Protein AF-A0A949ZQY5-F1 (afdb_monomer_lite)

Foldseek 3Di:
DQEDAAAPPRDQDPFDKEKEFEAQDPVLVVPACLVVDPLVVVVSQLRYRHYYYDCRHPLVVVDDPPDDPRKMFMAGSVSDTPDIFAADPVRHGDNVSSSVSNVVVLVVVVVVLVVLLVVLVVCVVVPVNVSSLVSLLVSLRSCSNCVPSNVVSCVVCVVSVHDRPDDD

Sequence (168 aa):
MPWRVIGPKTPAPSTGLLLYWFPSSLQDLKTSSLLRSRELKLYASQCVTMGIGDSDTPFALKLPADAKAPMAFLTDPDGAILGRADADAGGHLDVGKVEDLVGREFRKREETVKSQLKEALELAGSGDKDRAVSLLQSVEQQKCMFPGPAKRAARELKKLGTKTAQGL

Radius of gyration: 18.56 Å; chains: 1; bounding box: 48×30×50 Å

pLDDT: mean 90.23, std 10.63, range [32.41, 98.25]

Secondary structure (DSSP, 8-state):
---EE--TTSPPPSSSEEEEEE-SSHHHHHH-GGGT-HHHHHHHHTTEEEEE--TTSGGGGGS-TT--SSEEEEE-TT--EEEEEE--TTS---HHHHHHHHHHHHHHHHHHHHHHHHHHHHHHHHT-HHHHHHHHHHHHHTTTT-HHHHHHHHHHHHHTT-------

Structure (mmCIF, N/CA/C/O backbone):
data_AF-A0A949ZQY5-F1
#
_entry.id   AF-A0A949ZQY5-F1
#
loop_
_atom_site.group_PDB
_atom_site.id
_atom_site.type_symbol
_atom_site.label_atom_id
_atom_site.label_alt_id
_atom_site.label_comp_id
_atom_site.label_asym_id
_atom_site.label_entity_id
_atom_site.label_seq_id
_atom_site.pdbx_PDB_ins_code
_atom_site.Cartn_x
_atom_site.Cartn_y
_atom_site.Cartn_z
_atom_site.occupancy
_atom_site.B_iso_or_equiv
_atom_site.auth_seq_id
_atom_site.auth_comp_id
_atom_site.auth_asym_id
_atom_site.auth_atom_id
_atom_site.pdbx_PDB_model_num
ATOM 1 N N . MET A 1 1 ? 18.895 -1.047 3.231 1.00 68.56 1 MET A N 1
ATOM 2 C CA . MET A 1 1 ? 18.202 -0.946 1.928 1.00 68.56 1 MET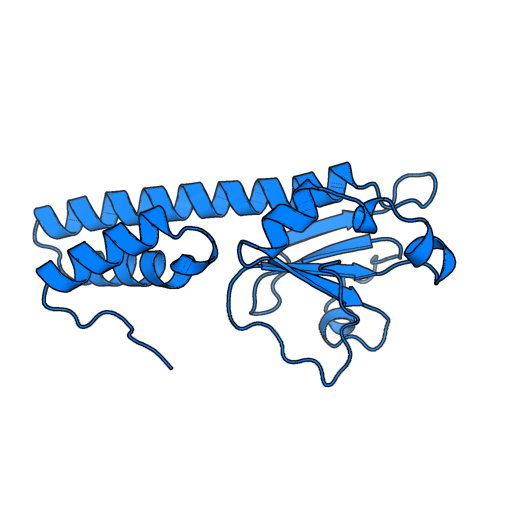 A CA 1
ATOM 3 C C . MET A 1 1 ? 16.991 -1.869 2.003 1.00 68.56 1 MET A C 1
ATOM 5 O O . MET A 1 1 ? 17.209 -3.021 2.351 1.00 68.56 1 MET A O 1
ATOM 9 N N . PRO A 1 2 ? 15.751 -1.375 1.832 1.00 89.94 2 PRO A N 1
ATOM 10 C CA . PRO A 1 2 ? 14.537 -2.141 2.158 1.00 89.94 2 PRO A CA 1
ATOM 11 C C . PRO A 1 2 ? 14.145 -3.187 1.104 1.00 89.94 2 PRO A C 1
ATOM 13 O O . PRO A 1 2 ? 13.425 -4.125 1.426 1.00 89.94 2 PRO A O 1
ATOM 16 N N . TRP A 1 3 ? 14.641 -3.035 -0.125 1.00 93.19 3 TRP A N 1
ATOM 17 C CA . TRP A 1 3 ? 14.368 -3.925 -1.250 1.00 93.19 3 TRP A CA 1
ATOM 18 C C . TRP A 1 3 ? 14.960 -5.322 -1.053 1.00 93.19 3 TRP A C 1
ATOM 20 O O . TRP A 1 3 ? 16.136 -5.458 -0.707 1.00 93.19 3 TRP A O 1
ATOM 30 N N . ARG A 1 4 ? 14.156 -6.356 -1.316 1.00 91.38 4 ARG A N 1
ATOM 31 C CA . ARG A 1 4 ? 14.563 -7.769 -1.255 1.00 91.38 4 ARG A CA 1
ATOM 32 C C . ARG A 1 4 ? 14.097 -8.509 -2.499 1.00 91.38 4 ARG A C 1
ATOM 34 O O . ARG A 1 4 ? 13.000 -8.250 -2.973 1.00 91.38 4 ARG A O 1
ATOM 41 N N . VAL A 1 5 ? 14.896 -9.448 -2.998 1.00 90.31 5 VAL A N 1
ATOM 42 C CA . VAL A 1 5 ? 14.468 -10.334 -4.092 1.00 90.31 5 VAL A CA 1
ATOM 43 C C . VAL A 1 5 ? 13.352 -11.251 -3.585 1.00 90.31 5 VAL A C 1
ATOM 45 O O . VAL A 1 5 ? 13.494 -11.872 -2.528 1.00 90.31 5 VAL A O 1
ATOM 48 N N . ILE A 1 6 ? 12.239 -11.311 -4.314 1.00 86.69 6 ILE A N 1
ATOM 49 C CA . ILE A 1 6 ? 11.090 -12.158 -3.989 1.00 86.69 6 ILE A CA 1
ATOM 50 C C . ILE A 1 6 ? 11.090 -13.345 -4.944 1.00 86.69 6 ILE A C 1
ATOM 52 O O . ILE A 1 6 ? 10.856 -13.180 -6.132 1.00 86.69 6 ILE A O 1
ATOM 56 N N . GLY A 1 7 ? 11.342 -14.541 -4.417 1.00 80.44 7 GLY A N 1
ATOM 57 C CA . GLY A 1 7 ? 11.258 -15.781 -5.184 1.00 80.44 7 GLY A CA 1
ATOM 58 C C . GLY A 1 7 ? 10.060 -16.638 -4.764 1.00 80.44 7 GLY A C 1
ATOM 59 O O . GLY A 1 7 ? 9.350 -16.289 -3.818 1.00 80.44 7 GLY A O 1
ATOM 60 N N . PRO A 1 8 ? 9.879 -17.819 -5.382 1.00 76.12 8 PRO A N 1
ATOM 61 C CA . PRO A 1 8 ? 8.786 -18.748 -5.071 1.00 76.12 8 PRO A CA 1
ATOM 62 C C . PRO A 1 8 ? 8.685 -19.172 -3.601 1.00 76.12 8 PRO A C 1
ATOM 64 O O . PRO A 1 8 ? 7.617 -19.546 -3.129 1.00 76.12 8 PRO A O 1
ATOM 67 N N . LYS A 1 9 ? 9.807 -19.140 -2.874 1.00 78.75 9 LYS A N 1
ATOM 68 C CA . LYS A 1 9 ? 9.896 -19.538 -1.461 1.00 78.75 9 LYS A CA 1
ATOM 69 C C . LYS A 1 9 ? 9.791 -18.363 -0.489 1.00 78.75 9 LYS A C 1
ATOM 71 O O . LYS A 1 9 ? 9.862 -18.577 0.718 1.00 78.75 9 LYS A O 1
ATOM 76 N N . THR A 1 10 ? 9.680 -17.132 -0.984 1.00 78.12 10 THR A N 1
ATOM 77 C CA . THR A 1 10 ? 9.571 -15.957 -0.121 1.00 78.12 10 THR A CA 1
ATOM 78 C C . THR A 1 10 ? 8.145 -15.873 0.431 1.00 78.12 10 THR A C 1
ATOM 80 O O . THR A 1 10 ? 7.208 -15.792 -0.364 1.00 78.12 10 THR A O 1
ATOM 83 N N . PRO A 1 11 ? 7.948 -15.874 1.763 1.00 74.00 11 PRO A N 1
ATOM 84 C CA . PRO A 1 11 ? 6.616 -15.744 2.342 1.00 74.00 11 PRO A CA 1
ATOM 85 C C . PRO A 1 11 ? 5.976 -14.415 1.941 1.00 74.00 11 PRO A C 1
ATOM 87 O O . PRO A 1 11 ? 6.622 -13.366 2.028 1.00 74.00 11 PRO A O 1
ATOM 90 N N . ALA A 1 12 ? 4.709 -14.453 1.533 1.00 71.81 12 ALA A N 1
ATOM 91 C CA . ALA A 1 12 ? 3.937 -13.236 1.329 1.00 71.81 12 ALA A CA 1
ATOM 92 C C . ALA A 1 12 ? 3.677 -12.567 2.693 1.00 71.81 12 ALA A C 1
ATOM 94 O O . ALA A 1 12 ? 3.253 -13.245 3.634 1.00 71.81 12 ALA A O 1
ATOM 95 N N . PRO A 1 13 ? 3.937 -11.258 2.837 1.00 77.94 13 PRO A N 1
ATOM 96 C CA . PRO A 1 13 ? 3.480 -10.492 3.988 1.00 77.94 13 PRO A CA 1
ATOM 97 C C . PRO A 1 13 ? 1.973 -10.649 4.185 1.00 77.94 13 PRO A C 1
ATOM 99 O O . PRO A 1 13 ? 1.217 -10.532 3.228 1.00 77.94 13 PRO A O 1
ATOM 102 N N . SER A 1 14 ? 1.537 -10.861 5.425 1.00 77.62 14 SER A N 1
ATOM 103 C CA . SER A 1 14 ? 0.116 -10.993 5.776 1.00 77.62 14 SER A CA 1
ATOM 104 C C . SER A 1 14 ? -0.577 -9.655 6.054 1.00 77.62 14 SER A C 1
ATOM 106 O O . SER A 1 14 ? -1.789 -9.613 6.237 1.00 77.62 14 SER A O 1
ATOM 108 N N . THR A 1 15 ? 0.171 -8.549 6.111 1.00 81.50 15 THR A N 1
ATOM 109 C CA . THR A 1 15 ? -0.349 -7.218 6.461 1.00 81.50 15 THR A CA 1
ATOM 110 C C . THR A 1 15 ? 0.364 -6.113 5.689 1.00 81.50 15 THR A C 1
ATOM 112 O O . THR A 1 15 ? 1.535 -6.261 5.338 1.00 81.50 15 THR A O 1
ATOM 115 N N . GLY A 1 16 ? -0.299 -4.964 5.534 1.00 89.19 16 GLY A N 1
ATOM 116 C CA . GLY A 1 16 ? 0.304 -3.744 4.995 1.00 89.19 16 GLY A CA 1
ATOM 117 C C . GLY A 1 16 ? 0.134 -3.589 3.484 1.00 89.19 16 GLY A C 1
ATOM 118 O O . GLY A 1 16 ? -0.943 -3.857 2.946 1.00 89.19 16 GLY A O 1
ATOM 119 N N . LEU A 1 17 ? 1.178 -3.089 2.822 1.00 94.19 17 LEU A N 1
ATOM 120 C CA . LEU A 1 17 ? 1.261 -2.924 1.368 1.00 94.19 17 LEU A CA 1
ATOM 121 C C . LEU A 1 17 ? 2.473 -3.678 0.829 1.00 94.19 17 LEU A C 1
ATOM 123 O O . LEU A 1 17 ? 3.505 -3.755 1.496 1.00 94.19 17 LEU A O 1
ATOM 127 N N . LEU A 1 18 ? 2.373 -4.191 -0.393 1.00 93.62 18 LEU A N 1
ATOM 128 C CA . LEU A 1 18 ? 3.482 -4.830 -1.091 1.00 93.62 18 LEU A CA 1
ATOM 129 C C . LEU A 1 18 ? 3.786 -4.039 -2.363 1.00 93.62 18 LEU A C 1
ATOM 131 O O . LEU A 1 18 ? 2.950 -3.949 -3.262 1.00 93.62 18 LEU A O 1
ATOM 135 N N . LEU A 1 19 ? 4.985 -3.466 -2.430 1.00 95.81 19 LEU A N 1
ATOM 136 C CA . LEU A 1 19 ? 5.520 -2.787 -3.602 1.00 95.81 19 LEU A CA 1
ATOM 137 C C . LEU A 1 19 ? 6.486 -3.724 -4.328 1.00 95.81 19 LEU A C 1
ATOM 139 O O . LEU A 1 19 ? 7.604 -3.951 -3.863 1.00 95.81 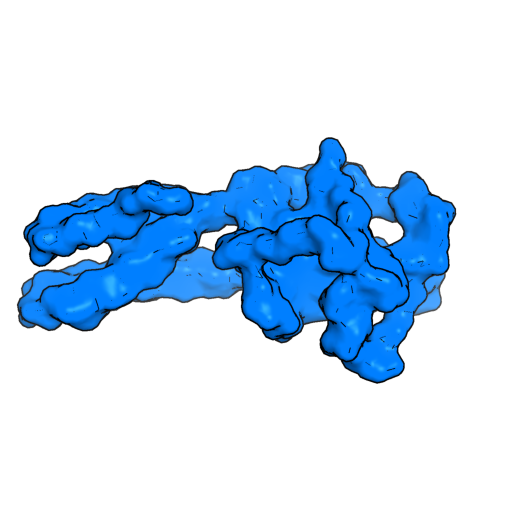19 LEU A O 1
ATOM 143 N N . TYR A 1 20 ? 6.061 -4.240 -5.474 1.00 94.81 20 TYR A N 1
ATOM 144 C CA . TYR A 1 20 ? 6.901 -5.013 -6.378 1.00 94.81 20 TYR A CA 1
ATOM 145 C C . TYR A 1 20 ? 7.538 -4.101 -7.415 1.00 94.81 20 TYR A C 1
ATOM 147 O O . TYR A 1 20 ? 6.852 -3.287 -8.020 1.00 94.81 20 TYR A O 1
ATOM 155 N N . TRP A 1 21 ? 8.830 -4.272 -7.658 1.00 96.06 21 TRP A N 1
ATOM 156 C CA . TRP A 1 21 ? 9.549 -3.662 -8.768 1.00 96.06 21 TRP A CA 1
ATOM 157 C C . TRP A 1 21 ? 10.158 -4.755 -9.637 1.00 96.06 21 TRP A C 1
ATOM 159 O O . TRP A 1 21 ? 10.890 -5.612 -9.149 1.00 96.06 21 TRP A O 1
ATOM 169 N N . PHE A 1 22 ? 9.863 -4.693 -10.928 1.00 94.94 22 PHE A N 1
ATOM 170 C CA . PHE A 1 22 ? 10.413 -5.554 -11.961 1.00 94.94 22 PHE A CA 1
ATOM 171 C C . PHE A 1 22 ? 11.406 -4.722 -12.775 1.00 94.94 22 PHE A C 1
ATOM 173 O O . PHE A 1 22 ? 10.969 -3.950 -13.632 1.00 94.94 22 PHE A O 1
ATOM 180 N N . PRO A 1 23 ? 12.717 -4.784 -12.483 1.00 94.94 23 PRO A N 1
ATOM 181 C CA . PRO A 1 23 ? 13.729 -4.092 -13.272 1.00 94.94 23 PRO A CA 1
ATOM 182 C C . PRO A 1 23 ? 13.852 -4.724 -14.660 1.00 94.94 23 PRO A C 1
ATOM 184 O O . PRO A 1 23 ? 13.618 -5.918 -14.836 1.00 94.94 23 PRO A O 1
ATOM 187 N N . SER A 1 24 ? 14.266 -3.942 -15.656 1.00 93.75 24 SER A N 1
ATOM 188 C CA . SER A 1 24 ? 14.499 -4.472 -17.012 1.00 93.75 24 SER A CA 1
ATOM 189 C C . SER A 1 24 ? 15.823 -5.224 -17.142 1.00 93.75 24 SER A C 1
ATOM 191 O O . SER A 1 24 ? 16.009 -6.010 -18.068 1.00 93.75 24 SER A O 1
ATOM 193 N N . SER A 1 25 ? 16.769 -4.975 -16.232 1.00 91.56 25 SER A N 1
ATOM 194 C CA . SER A 1 25 ? 18.085 -5.615 -16.215 1.00 91.56 25 SER A CA 1
ATOM 195 C C . SER A 1 25 ? 18.780 -5.465 -14.858 1.00 91.56 25 SER A C 1
ATOM 197 O O . SER A 1 25 ? 18.404 -4.647 -14.018 1.00 91.56 25 SER A O 1
ATOM 199 N N . LEU A 1 26 ? 19.882 -6.196 -14.662 1.00 90.19 26 LEU A N 1
ATOM 200 C CA . LEU A 1 26 ? 20.764 -5.994 -13.505 1.00 90.19 26 LEU A CA 1
ATOM 201 C C . LEU A 1 26 ? 21.416 -4.604 -13.485 1.00 90.19 26 LEU A C 1
ATOM 203 O O . LEU A 1 26 ? 21.777 -4.117 -12.413 1.00 90.19 26 LEU A O 1
ATOM 207 N N . GLN A 1 27 ? 21.613 -3.979 -14.649 1.00 91.00 27 GLN A N 1
ATOM 208 C CA . GLN A 1 27 ? 22.155 -2.626 -14.717 1.00 91.00 27 GLN A CA 1
ATOM 209 C C . GLN A 1 27 ? 21.129 -1.617 -14.205 1.00 91.00 27 GLN A C 1
ATOM 211 O O . GLN A 1 27 ? 21.470 -0.834 -13.322 1.00 91.00 27 GLN A O 1
ATOM 216 N N . ASP A 1 28 ? 19.882 -1.716 -14.676 1.00 90.31 28 ASP A N 1
ATOM 217 C CA . ASP A 1 28 ? 18.755 -0.913 -14.187 1.00 90.31 28 ASP A CA 1
ATOM 218 C C . ASP A 1 28 ? 18.617 -1.036 -12.665 1.00 90.31 28 ASP A C 1
ATOM 220 O O . ASP A 1 28 ? 18.589 -0.032 -11.950 1.00 90.31 28 ASP A O 1
ATOM 224 N N . LEU A 1 29 ? 18.698 -2.269 -12.149 1.00 91.19 29 LEU A N 1
ATOM 225 C CA . LEU A 1 29 ? 18.682 -2.520 -10.713 1.00 91.19 29 LEU A CA 1
ATOM 226 C C . LEU A 1 29 ? 19.762 -1.719 -9.967 1.00 91.19 29 LEU A C 1
ATOM 228 O O . LEU A 1 29 ? 19.471 -1.092 -8.955 1.00 91.19 29 LEU A O 1
ATOM 232 N N . LYS A 1 30 ? 21.006 -1.715 -10.460 1.00 90.81 30 LYS A N 1
ATOM 233 C CA . LYS A 1 30 ? 22.143 -1.043 -9.803 1.00 90.81 30 LYS A CA 1
ATOM 234 C C . LYS A 1 30 ? 22.074 0.481 -9.894 1.00 90.81 30 LYS A C 1
ATOM 236 O O . LYS A 1 30 ? 22.511 1.168 -8.969 1.00 90.81 30 LYS A O 1
ATOM 241 N N . THR A 1 31 ? 21.575 1.018 -11.004 1.00 91.56 31 THR A N 1
ATOM 242 C CA . THR A 1 31 ? 21.591 2.464 -11.265 1.00 91.56 31 THR A CA 1
ATOM 243 C C . THR A 1 31 ? 20.332 3.177 -10.783 1.00 91.56 31 THR A C 1
ATOM 245 O O . THR A 1 31 ? 20.393 4.385 -10.532 1.00 91.56 31 THR A O 1
ATOM 248 N N . SER A 1 32 ? 19.229 2.451 -10.587 1.00 93.62 32 SER A N 1
ATOM 249 C CA . SER A 1 32 ? 17.921 3.012 -10.247 1.00 93.62 32 SER A CA 1
ATOM 250 C C . SER A 1 32 ? 17.926 3.892 -8.993 1.00 93.62 32 SER A C 1
ATOM 252 O O . SER A 1 32 ? 18.489 3.566 -7.941 1.00 93.62 32 SER A O 1
ATOM 254 N N . SER A 1 33 ? 17.227 5.022 -9.093 1.00 94.50 33 SER A N 1
ATOM 255 C CA . SER A 1 33 ? 17.006 5.945 -7.978 1.00 94.50 33 SER A CA 1
ATOM 256 C C . SER A 1 33 ? 16.069 5.378 -6.906 1.00 94.50 33 SER A C 1
ATOM 258 O O . SER A 1 33 ? 16.152 5.809 -5.753 1.00 94.50 33 SER A O 1
ATOM 260 N N . LEU A 1 34 ? 15.278 4.344 -7.223 1.00 95.81 34 LEU A N 1
ATOM 261 C CA . LEU A 1 34 ? 14.422 3.631 -6.263 1.00 95.81 34 LEU A CA 1
ATOM 262 C C . LEU A 1 34 ? 15.204 3.090 -5.059 1.00 95.81 34 LEU A C 1
ATOM 264 O O . LEU A 1 34 ? 14.699 3.046 -3.936 1.00 95.81 34 LEU A O 1
ATOM 268 N N . LEU A 1 35 ? 16.468 2.714 -5.263 1.00 94.75 35 LEU A N 1
ATOM 269 C CA . LEU A 1 35 ? 17.332 2.211 -4.194 1.00 94.75 35 LEU A CA 1
ATOM 270 C C . LEU A 1 35 ? 17.775 3.297 -3.209 1.00 94.75 35 LEU A C 1
ATOM 272 O O . LEU A 1 35 ? 18.105 3.017 -2.048 1.00 94.75 35 LEU A O 1
ATOM 276 N N . ARG A 1 36 ? 17.817 4.545 -3.680 1.00 94.31 36 ARG A N 1
ATOM 277 C CA . ARG A 1 36 ? 18.339 5.697 -2.941 1.00 94.31 36 ARG A CA 1
ATOM 278 C C . ARG A 1 36 ? 17.240 6.553 -2.321 1.00 94.31 36 ARG A C 1
ATOM 280 O O . ARG A 1 36 ? 17.555 7.257 -1.359 1.00 94.31 36 ARG A O 1
ATOM 287 N N . SER A 1 37 ? 15.998 6.429 -2.793 1.00 96.50 37 SER A N 1
ATOM 288 C CA . SER A 1 37 ? 14.827 7.135 -2.265 1.00 96.50 37 SER A CA 1
ATOM 289 C C . SER A 1 37 ? 14.776 7.116 -0.733 1.00 96.50 37 SER A C 1
ATOM 291 O O . SER A 1 37 ? 14.940 6.073 -0.088 1.00 96.50 37 SER A O 1
ATOM 293 N N . ARG A 1 38 ? 14.582 8.299 -0.143 1.00 95.75 38 ARG A N 1
ATOM 294 C CA . ARG A 1 38 ? 14.357 8.457 1.300 1.00 95.75 38 ARG A CA 1
ATOM 295 C C . ARG A 1 38 ? 12.904 8.177 1.662 1.00 95.75 38 ARG A C 1
ATOM 297 O O . ARG A 1 38 ? 12.663 7.578 2.705 1.00 95.75 38 ARG A O 1
ATOM 304 N N . GLU A 1 39 ? 11.969 8.562 0.801 1.00 95.88 39 GLU A N 1
ATOM 305 C CA . GLU A 1 39 ? 10.540 8.375 1.031 1.00 95.88 39 GLU A CA 1
ATOM 306 C C . GLU A 1 39 ? 10.159 6.890 1.013 1.00 95.88 39 GLU A C 1
ATOM 308 O O . GLU A 1 39 ? 9.544 6.394 1.953 1.00 95.88 39 GLU A O 1
ATOM 313 N N . LEU A 1 40 ? 10.653 6.123 0.041 1.00 96.44 40 LEU A N 1
ATOM 314 C CA . LEU A 1 40 ? 10.434 4.677 0.003 1.00 96.44 40 LEU A CA 1
ATOM 315 C C . LEU A 1 40 ? 11.039 3.956 1.220 1.00 96.44 40 LEU A C 1
ATOM 317 O O . LEU A 1 40 ? 10.461 3.000 1.735 1.00 96.44 40 LEU A O 1
ATOM 321 N N . LYS A 1 41 ? 12.178 4.435 1.743 1.00 95.12 41 LYS A N 1
ATOM 322 C CA . LYS A 1 41 ? 12.747 3.918 3.003 1.00 95.12 41 LYS A CA 1
ATOM 323 C C . LYS A 1 41 ? 11.858 4.222 4.206 1.00 95.12 41 LYS A C 1
ATOM 325 O O . LYS A 1 41 ? 11.803 3.399 5.117 1.00 95.12 41 LYS A O 1
ATOM 330 N N . LEU A 1 42 ? 11.185 5.373 4.219 1.00 93.81 42 LEU A N 1
ATOM 331 C CA . LEU A 1 42 ? 10.232 5.716 5.269 1.00 93.81 42 LEU A CA 1
ATOM 332 C C . LEU A 1 42 ? 9.025 4.773 5.215 1.00 93.81 42 LEU A C 1
ATOM 334 O O . LEU A 1 42 ? 8.728 4.122 6.216 1.00 93.81 42 LEU A O 1
ATOM 338 N N . TYR A 1 43 ? 8.41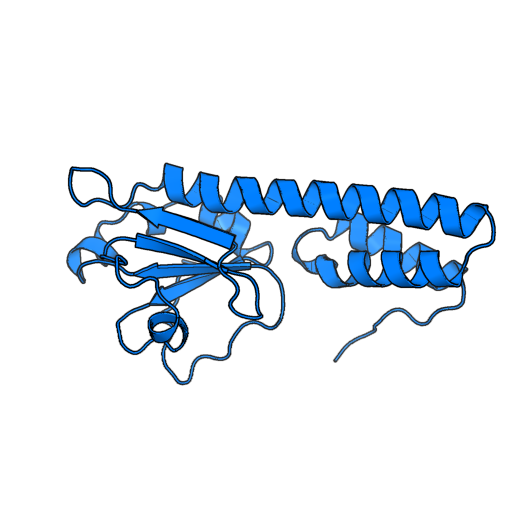2 4.606 4.041 1.00 94.94 43 TYR A N 1
ATOM 339 C CA . TYR A 1 43 ? 7.292 3.678 3.854 1.00 94.94 43 TYR A CA 1
ATOM 340 C C . TYR A 1 43 ? 7.651 2.236 4.231 1.00 94.94 43 TYR A C 1
ATOM 342 O O . TYR A 1 43 ? 6.847 1.540 4.849 1.00 94.94 43 TYR A O 1
ATOM 350 N N . ALA A 1 44 ? 8.886 1.800 3.971 1.00 92.94 44 ALA A N 1
ATOM 351 C CA . ALA A 1 44 ? 9.350 0.480 4.393 1.00 92.94 44 ALA A CA 1
ATOM 352 C C . ALA A 1 44 ? 9.326 0.264 5.916 1.00 92.94 44 ALA A C 1
ATOM 354 O O . ALA A 1 44 ? 9.153 -0.862 6.380 1.00 92.94 44 ALA A O 1
ATOM 355 N N . SER A 1 45 ? 9.464 1.329 6.713 1.00 89.88 45 SER A N 1
ATOM 356 C CA . SER A 1 45 ? 9.296 1.253 8.172 1.00 89.88 45 SER A CA 1
ATOM 357 C C . SER A 1 45 ? 7.826 1.299 8.617 1.00 89.88 45 SER A C 1
ATOM 359 O O . SER A 1 45 ? 7.524 1.015 9.773 1.00 89.88 45 SER A O 1
ATOM 361 N N . GLN A 1 46 ? 6.911 1.612 7.695 1.00 90.88 46 GLN A N 1
ATOM 362 C CA . GLN A 1 46 ? 5.467 1.744 7.897 1.00 90.88 46 GLN A CA 1
ATOM 363 C C . GLN A 1 46 ? 4.700 0.640 7.162 1.00 90.88 46 GLN A C 1
ATOM 365 O O . GLN A 1 46 ? 3.687 0.894 6.514 1.00 90.88 46 GLN A O 1
ATOM 370 N N . CYS A 1 47 ? 5.170 -0.605 7.278 1.00 91.19 47 CYS A N 1
ATOM 371 C CA . CYS A 1 47 ? 4.466 -1.784 6.763 1.00 91.19 47 CYS A CA 1
ATOM 372 C C . CYS A 1 47 ? 4.338 -1.869 5.230 1.00 91.19 47 CYS A C 1
ATOM 374 O O . CYS A 1 47 ? 3.489 -2.603 4.723 1.00 91.19 47 CYS A O 1
ATOM 376 N N . VAL A 1 48 ? 5.184 -1.157 4.482 1.00 94.00 48 VAL A N 1
ATOM 377 C CA . VAL A 1 48 ? 5.318 -1.368 3.036 1.00 94.00 48 VAL A CA 1
ATOM 378 C C . VAL A 1 48 ? 6.463 -2.343 2.778 1.00 94.00 48 VAL A C 1
ATOM 380 O O . VAL A 1 48 ? 7.636 -2.013 2.932 1.00 94.00 48 VAL A O 1
ATOM 383 N N . THR A 1 49 ? 6.136 -3.568 2.382 1.00 93.69 49 THR A N 1
ATOM 384 C CA . THR A 1 49 ? 7.141 -4.549 1.967 1.00 93.69 49 THR A CA 1
ATOM 385 C C . THR A 1 49 ? 7.589 -4.247 0.546 1.00 93.69 49 THR A C 1
ATOM 387 O O . THR A 1 49 ? 6.760 -4.076 -0.341 1.00 93.69 49 THR A O 1
ATOM 390 N N . MET A 1 50 ? 8.901 -4.196 0.320 1.00 95.00 50 MET A N 1
ATOM 391 C CA . MET A 1 50 ? 9.480 -3.831 -0.973 1.00 95.00 50 MET A CA 1
ATOM 392 C C . MET A 1 50 ? 10.201 -5.023 -1.599 1.00 95.00 50 MET A C 1
ATOM 394 O O . MET A 1 50 ? 11.230 -5.485 -1.095 1.00 95.00 50 MET A O 1
ATOM 398 N N . GLY A 1 51 ? 9.646 -5.512 -2.702 1.00 93.75 51 GLY A N 1
ATOM 399 C CA . GLY A 1 51 ? 10.106 -6.686 -3.423 1.00 93.75 51 GLY A CA 1
ATOM 400 C C . GLY A 1 51 ? 10.702 -6.339 -4.779 1.00 93.75 51 GLY A C 1
ATOM 401 O O . GLY A 1 51 ? 10.124 -5.562 -5.530 1.00 93.75 51 GLY A O 1
ATOM 402 N N . ILE A 1 52 ? 11.838 -6.939 -5.110 1.00 94.25 52 ILE A N 1
ATOM 403 C CA . ILE A 1 52 ? 12.350 -7.009 -6.478 1.00 94.25 52 ILE A CA 1
ATOM 404 C C . ILE A 1 52 ? 11.858 -8.332 -7.052 1.00 94.25 52 ILE A C 1
ATOM 406 O O . ILE A 1 52 ? 12.139 -9.383 -6.472 1.00 94.25 52 ILE A O 1
ATOM 410 N N . GLY A 1 53 ? 11.109 -8.258 -8.145 1.00 90.25 53 GLY A N 1
ATOM 411 C CA . GLY A 1 53 ? 10.567 -9.412 -8.842 1.00 90.25 53 GLY A CA 1
ATOM 412 C C . GLY A 1 53 ? 11.202 -9.637 -10.211 1.00 90.25 53 GLY A C 1
ATOM 413 O O . GLY A 1 53 ? 11.805 -8.743 -10.804 1.00 90.25 53 GLY A O 1
ATOM 414 N N . ASP A 1 54 ? 11.017 -10.850 -10.701 1.00 86.81 54 ASP A N 1
ATOM 415 C CA . ASP A 1 54 ? 11.355 -11.362 -12.026 1.00 86.81 54 ASP A CA 1
ATOM 416 C C . ASP A 1 54 ? 10.209 -12.263 -12.538 1.00 86.81 54 ASP A C 1
ATOM 418 O O . ASP A 1 54 ? 9.125 -12.293 -11.948 1.00 86.81 54 ASP A O 1
ATOM 422 N N . SER A 1 55 ? 10.426 -12.998 -13.632 1.00 81.06 55 SER A N 1
ATOM 423 C CA . SER A 1 55 ? 9.430 -13.926 -14.190 1.00 81.06 55 SER A CA 1
ATOM 424 C C . SER A 1 55 ? 9.019 -15.056 -13.243 1.00 81.06 55 SER A C 1
ATOM 426 O O . SER A 1 55 ? 7.928 -15.600 -13.398 1.00 81.06 55 SER A O 1
ATOM 428 N N . ASP A 1 56 ? 9.859 -15.399 -12.265 1.00 81.75 56 ASP A N 1
ATOM 429 C CA . ASP A 1 56 ? 9.655 -16.532 -11.359 1.00 81.75 56 ASP A CA 1
ATOM 430 C C . ASP A 1 56 ? 8.991 -16.098 -10.044 1.00 81.75 56 ASP A C 1
ATOM 432 O O . ASP A 1 56 ? 8.655 -16.915 -9.182 1.00 81.75 56 ASP A O 1
ATOM 436 N N . THR A 1 57 ? 8.773 -14.795 -9.872 1.00 83.25 57 THR A N 1
ATOM 437 C CA . THR A 1 57 ? 8.036 -14.256 -8.733 1.00 83.25 57 THR A CA 1
ATOM 438 C C . THR A 1 57 ? 6.584 -14.744 -8.794 1.00 83.25 57 THR A C 1
ATOM 440 O O . THR A 1 57 ? 5.932 -14.535 -9.812 1.00 83.25 57 THR A O 1
ATOM 443 N N . PRO A 1 58 ? 5.996 -15.315 -7.722 1.00 81.00 58 PRO A N 1
ATOM 444 C CA . PRO A 1 58 ? 4.614 -15.815 -7.759 1.00 81.00 58 PRO A CA 1
ATOM 445 C C . PRO A 1 58 ? 3.570 -14.784 -8.217 1.00 81.00 58 PRO A C 1
ATOM 447 O O . PRO A 1 58 ? 2.576 -15.130 -8.852 1.00 81.00 58 PRO A O 1
ATOM 450 N N . PHE A 1 59 ? 3.807 -13.502 -7.925 1.00 82.25 59 PHE A N 1
ATOM 451 C CA . PHE A 1 59 ? 2.967 -12.397 -8.386 1.00 82.25 59 PHE A CA 1
ATOM 452 C C . PHE A 1 59 ? 3.089 -12.120 -9.899 1.00 82.25 59 PHE A C 1
ATOM 454 O O . PHE A 1 59 ? 2.138 -11.612 -10.488 1.00 82.25 59 PHE A O 1
ATOM 461 N N . ALA A 1 60 ? 4.193 -12.504 -10.554 1.00 83.50 60 ALA A N 1
ATOM 462 C CA . ALA A 1 60 ? 4.413 -12.297 -11.989 1.00 83.50 60 ALA A CA 1
ATOM 463 C C . ALA A 1 60 ? 3.308 -12.933 -12.856 1.00 83.50 60 ALA A C 1
ATOM 465 O O . ALA A 1 60 ? 2.923 -12.378 -13.880 1.00 83.50 60 ALA A O 1
ATOM 466 N N . LEU A 1 61 ? 2.731 -14.052 -12.401 1.00 82.94 61 LEU A N 1
ATOM 467 C CA . LEU A 1 61 ? 1.624 -14.743 -13.075 1.00 82.94 61 LEU A CA 1
ATOM 468 C C . LEU A 1 61 ? 0.312 -13.942 -13.087 1.00 82.94 61 LEU A C 1
ATOM 470 O O . LEU A 1 61 ? -0.564 -14.215 -13.902 1.00 82.94 61 LEU A O 1
ATOM 474 N N . LYS A 1 62 ? 0.157 -12.980 -12.171 1.00 85.25 62 LYS A N 1
ATOM 475 C CA . LYS A 1 62 ? -1.025 -12.110 -12.068 1.00 85.25 62 LYS A CA 1
ATOM 476 C C . LYS A 1 62 ? -0.844 -10.788 -12.818 1.00 85.25 62 LYS A C 1
ATOM 478 O O . LYS A 1 62 ? -1.734 -9.938 -12.767 1.00 85.25 62 LYS A O 1
ATOM 483 N N . LEU A 1 63 ? 0.303 -10.578 -13.466 1.00 87.06 63 LEU A N 1
ATOM 484 C CA . LEU A 1 63 ? 0.571 -9.323 -14.152 1.00 87.06 63 LEU A CA 1
ATOM 485 C C . LEU A 1 63 ? -0.325 -9.165 -15.387 1.00 87.06 63 LEU A C 1
ATOM 487 O O . LEU A 1 63 ? -0.581 -10.139 -16.097 1.00 87.06 63 LEU A O 1
ATOM 491 N N . PRO A 1 64 ? -0.780 -7.934 -15.678 1.00 87.81 64 PRO A N 1
ATOM 492 C CA . 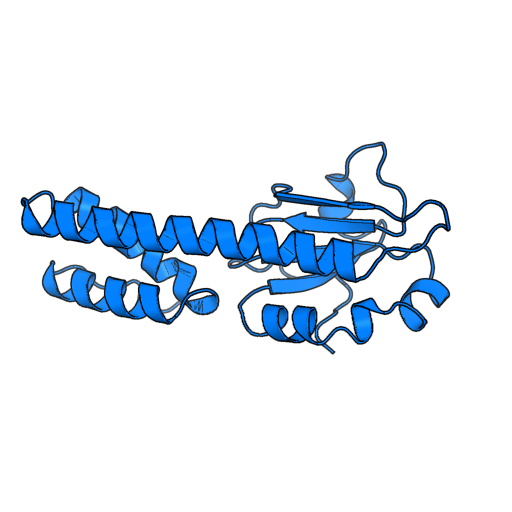PRO A 1 64 ? -1.444 -7.627 -16.937 1.00 87.81 64 PRO A CA 1
ATOM 493 C C . PRO A 1 64 ? -0.596 -8.047 -18.147 1.00 87.81 64 PRO A C 1
ATOM 495 O O . PRO A 1 64 ? 0.627 -7.936 -18.118 1.00 87.81 64 PRO A O 1
ATOM 498 N N . ALA A 1 65 ? -1.233 -8.473 -19.240 1.00 87.38 65 ALA A N 1
ATOM 499 C CA . ALA A 1 65 ? -0.525 -8.946 -20.437 1.00 87.38 65 ALA A CA 1
ATOM 500 C C . ALA A 1 65 ? 0.363 -7.874 -21.108 1.00 87.38 65 ALA A C 1
ATOM 502 O O . ALA A 1 65 ? 1.277 -8.201 -21.861 1.00 87.38 65 ALA A O 1
ATOM 503 N N . ASP A 1 66 ? 0.105 -6.593 -20.840 1.00 88.50 66 ASP A N 1
ATOM 504 C CA . ASP A 1 66 ? 0.892 -5.451 -21.313 1.00 88.50 66 ASP A CA 1
ATOM 505 C C . ASP A 1 66 ? 2.003 -5.028 -20.328 1.00 88.50 66 ASP A C 1
ATOM 507 O O . ASP A 1 66 ? 2.627 -3.977 -20.500 1.00 88.50 66 ASP A O 1
ATOM 511 N N . ALA A 1 67 ? 2.247 -5.810 -19.273 1.00 87.75 67 ALA A N 1
ATOM 512 C CA . ALA A 1 67 ? 3.312 -5.570 -18.311 1.00 87.75 67 ALA A CA 1
ATOM 513 C C . ALA A 1 67 ? 4.690 -5.700 -18.976 1.00 87.75 67 ALA A C 1
ATOM 515 O O . ALA A 1 67 ? 5.071 -6.766 -19.458 1.00 87.75 67 ALA A O 1
ATOM 516 N N . LYS A 1 68 ? 5.445 -4.595 -19.003 1.00 89.31 68 LYS A N 1
ATOM 517 C CA . LYS A 1 68 ? 6.801 -4.532 -19.560 1.00 89.31 68 LYS A CA 1
ATOM 518 C C . LYS A 1 68 ? 7.733 -3.830 -18.584 1.00 89.31 68 LYS A C 1
ATOM 520 O O . LYS A 1 68 ? 7.480 -2.699 -18.182 1.00 89.31 68 LYS A O 1
ATOM 525 N N . ALA A 1 69 ? 8.821 -4.504 -18.228 1.00 91.62 69 ALA A N 1
ATOM 526 C CA . ALA A 1 69 ? 9.851 -3.940 -17.370 1.00 91.62 69 ALA A CA 1
ATOM 527 C C . ALA A 1 69 ? 10.626 -2.796 -18.081 1.00 91.62 69 ALA A C 1
ATOM 529 O O . ALA A 1 69 ? 10.844 -2.883 -19.292 1.00 91.62 69 ALA A O 1
ATOM 530 N N . PRO A 1 70 ? 11.095 -1.764 -17.347 1.00 95.06 70 PRO A N 1
ATOM 531 C CA . PRO A 1 70 ? 11.008 -1.650 -15.898 1.00 95.06 70 PRO A CA 1
ATOM 532 C C . PRO A 1 70 ? 9.663 -1.088 -15.422 1.00 95.06 70 PRO A C 1
ATOM 534 O O . PRO A 1 70 ? 9.127 -0.143 -15.992 1.00 95.06 70 PRO A O 1
ATOM 537 N N . MET A 1 71 ? 9.120 -1.660 -14.350 1.00 95.38 71 MET A N 1
ATOM 538 C CA . MET A 1 71 ? 7.808 -1.268 -13.824 1.00 95.38 71 MET A CA 1
ATOM 539 C C . MET A 1 71 ? 7.643 -1.613 -12.347 1.00 95.38 71 MET A C 1
ATOM 541 O O . MET A 1 71 ? 8.332 -2.494 -11.833 1.00 95.38 71 MET A O 1
ATOM 545 N N . ALA A 1 72 ? 6.701 -0.961 -11.671 1.00 96.56 72 ALA A N 1
ATOM 546 C CA . ALA A 1 72 ? 6.333 -1.288 -10.302 1.00 96.56 72 ALA A CA 1
ATOM 547 C C . ALA A 1 72 ? 4.826 -1.484 -10.128 1.00 96.56 72 ALA A C 1
ATOM 549 O O . ALA A 1 72 ? 4.017 -0.838 -10.791 1.00 96.56 72 ALA A O 1
ATOM 550 N N . PHE A 1 73 ? 4.460 -2.351 -9.190 1.00 95.94 73 PHE A N 1
ATOM 551 C CA . PHE A 1 73 ? 3.087 -2.622 -8.788 1.00 95.94 73 PHE A CA 1
ATOM 552 C C . PHE A 1 73 ? 2.944 -2.465 -7.287 1.00 95.94 73 PHE A C 1
ATOM 554 O O . PHE A 1 73 ? 3.758 -2.982 -6.522 1.00 95.94 73 PHE A O 1
ATOM 561 N N . LEU A 1 74 ? 1.876 -1.796 -6.874 1.00 96.50 74 LEU A N 1
ATOM 562 C CA . LEU A 1 74 ? 1.444 -1.763 -5.490 1.00 96.50 74 LEU A CA 1
ATOM 563 C C . LEU A 1 74 ? 0.270 -2.719 -5.325 1.00 96.50 74 LEU A C 1
ATOM 565 O O . LEU A 1 74 ? -0.691 -2.662 -6.093 1.00 96.50 74 LEU A O 1
ATOM 569 N N . THR A 1 75 ? 0.350 -3.583 -4.324 1.00 93.75 75 THR A N 1
ATOM 570 C CA . THR A 1 75 ? -0.656 -4.609 -4.051 1.00 93.75 75 THR A CA 1
ATOM 571 C C . THR A 1 75 ? -1.003 -4.659 -2.570 1.00 93.75 75 THR A C 1
ATOM 573 O O . THR A 1 75 ? -0.240 -4.185 -1.717 1.00 93.75 75 THR A O 1
ATOM 576 N N . ASP A 1 76 ? -2.171 -5.214 -2.267 1.00 91.25 76 ASP A N 1
ATOM 577 C CA . ASP A 1 76 ? -2.494 -5.677 -0.922 1.00 91.25 76 ASP A CA 1
ATOM 578 C C . ASP A 1 76 ? -1.927 -7.096 -0.669 1.00 91.25 76 ASP A C 1
ATOM 580 O O . ASP A 1 76 ? -1.406 -7.731 -1.592 1.00 91.25 76 ASP A O 1
ATOM 584 N N . PRO A 1 77 ? -1.983 -7.603 0.578 1.00 87.44 77 PRO A N 1
ATOM 585 C CA . PRO A 1 77 ? -1.543 -8.961 0.910 1.00 87.44 77 PRO A CA 1
ATOM 586 C C . PRO A 1 77 ? -2.255 -10.085 0.143 1.00 87.44 77 PRO A C 1
ATOM 588 O O . PRO A 1 77 ? -1.658 -11.138 -0.081 1.00 87.44 77 PRO A O 1
ATOM 591 N N . ASP A 1 78 ? -3.495 -9.862 -0.301 1.00 85.06 78 ASP A N 1
ATOM 592 C CA . ASP A 1 78 ? -4.284 -10.833 -1.073 1.00 85.06 78 ASP A CA 1
ATOM 593 C C . ASP A 1 78 ? -3.851 -10.882 -2.557 1.00 85.06 78 ASP A C 1
ATOM 595 O O . ASP A 1 78 ? -4.223 -11.772 -3.337 1.00 85.06 78 ASP A O 1
ATOM 599 N N . GLY A 1 79 ? -2.983 -9.948 -2.953 1.00 85.62 79 GLY A N 1
ATOM 600 C CA . GLY A 1 79 ? -2.414 -9.826 -4.285 1.00 85.62 79 GLY A CA 1
ATOM 601 C C . GLY A 1 79 ? -3.315 -9.077 -5.262 1.00 85.62 79 GLY A C 1
ATOM 602 O O . GLY A 1 79 ? -3.126 -9.227 -6.472 1.00 85.62 79 GLY A O 1
ATOM 603 N N . ALA A 1 80 ? -4.283 -8.297 -4.774 1.00 90.56 80 ALA A N 1
ATOM 604 C CA . ALA A 1 80 ? -5.029 -7.361 -5.598 1.00 90.56 80 ALA A CA 1
ATOM 605 C C . ALA A 1 80 ? -4.137 -6.171 -5.970 1.00 90.56 80 ALA A C 1
ATOM 607 O O . ALA A 1 80 ? -3.425 -5.610 -5.135 1.00 90.56 80 ALA A O 1
ATOM 608 N N . ILE A 1 81 ? -4.179 -5.773 -7.242 1.00 93.50 81 ILE A N 1
ATOM 609 C CA . ILE A 1 81 ? -3.408 -4.636 -7.751 1.00 93.50 81 ILE A CA 1
ATOM 610 C C . ILE A 1 81 ? -4.115 -3.339 -7.363 1.00 93.50 81 ILE A C 1
ATOM 612 O O . ILE A 1 81 ? -5.209 -3.048 -7.837 1.00 93.50 81 ILE A O 1
ATOM 616 N N . LEU A 1 82 ? -3.454 -2.544 -6.525 1.00 95.06 82 LEU A N 1
ATOM 617 C CA . LEU A 1 82 ? -3.907 -1.222 -6.086 1.00 95.06 82 LEU A CA 1
ATOM 618 C C . LEU A 1 82 ? -3.428 -0.122 -7.037 1.00 95.06 82 LEU A C 1
ATOM 620 O O . LEU A 1 82 ? -4.051 0.931 -7.151 1.00 95.06 82 LEU A O 1
ATOM 624 N N . GLY A 1 83 ? -2.328 -0.376 -7.744 1.00 96.00 83 GLY A N 1
ATOM 625 C CA . GLY A 1 83 ? -1.880 0.466 -8.841 1.00 96.00 83 GLY A CA 1
ATOM 626 C C . GLY A 1 83 ? -0.556 0.014 -9.443 1.00 96.00 83 GLY A C 1
ATOM 627 O O . GLY A 1 83 ? 0.083 -0.930 -8.974 1.00 96.00 83 GLY A O 1
ATOM 628 N N . ARG A 1 84 ? -0.161 0.708 -10.508 1.00 96.38 84 ARG A N 1
ATOM 629 C CA . ARG A 1 84 ? 1.003 0.405 -11.342 1.00 96.38 84 ARG A CA 1
ATOM 630 C C . ARG A 1 84 ? 1.737 1.698 -11.688 1.00 96.38 84 ARG A C 1
ATOM 632 O O . ARG A 1 84 ? 1.105 2.737 -11.875 1.00 96.38 84 ARG A O 1
ATOM 639 N N . ALA A 1 85 ? 3.058 1.621 -11.769 1.00 97.19 85 ALA A N 1
ATOM 640 C CA . ALA A 1 85 ? 3.922 2.655 -12.313 1.00 97.19 85 ALA A CA 1
ATOM 641 C C . ALA A 1 85 ? 4.759 2.048 -13.441 1.00 97.19 85 ALA A C 1
ATOM 643 O O . ALA A 1 85 ? 5.493 1.082 -13.230 1.00 97.19 85 ALA A O 1
ATOM 644 N N . ASP A 1 86 ? 4.631 2.619 -14.631 1.00 95.44 86 ASP A N 1
ATOM 645 C CA . ASP A 1 86 ? 5.368 2.206 -15.819 1.00 95.44 86 ASP A CA 1
ATOM 646 C C . ASP A 1 86 ? 6.611 3.063 -16.041 1.00 95.44 86 ASP A C 1
ATOM 648 O O . ASP A 1 86 ? 6.696 4.209 -15.575 1.00 95.44 86 ASP A O 1
ATOM 652 N N . ALA A 1 87 ? 7.545 2.505 -16.810 1.00 94.44 87 ALA A N 1
ATOM 653 C CA . ALA A 1 87 ? 8.651 3.256 -17.373 1.00 94.44 87 ALA A CA 1
ATOM 654 C C . ALA A 1 87 ? 8.165 4.509 -18.121 1.00 94.44 87 ALA A C 1
ATOM 656 O O . ALA A 1 87 ? 7.077 4.555 -18.700 1.00 94.44 87 ALA A O 1
ATOM 657 N N . ASP A 1 88 ? 8.991 5.547 -18.108 1.00 90.69 88 ASP A N 1
ATOM 658 C CA . ASP A 1 88 ? 8.843 6.685 -18.999 1.00 90.69 88 ASP A CA 1
ATOM 659 C C . ASP A 1 88 ? 9.203 6.328 -20.456 1.00 90.69 88 ASP A C 1
ATOM 661 O O . ASP A 1 88 ? 9.599 5.207 -20.781 1.00 90.69 88 ASP A O 1
ATOM 665 N N . ALA A 1 89 ? 9.074 7.308 -21.354 1.00 88.75 89 ALA A N 1
ATOM 666 C CA . ALA A 1 89 ? 9.419 7.138 -22.765 1.00 88.75 89 ALA A CA 1
ATOM 667 C C . ALA A 1 89 ? 10.913 6.824 -23.000 1.00 88.75 89 ALA A C 1
ATOM 669 O O . ALA A 1 89 ? 11.265 6.329 -24.068 1.00 88.75 89 ALA A O 1
ATOM 670 N N . GLY A 1 90 ? 11.781 7.102 -22.021 1.00 86.69 90 GLY A N 1
ATOM 671 C CA . GLY A 1 90 ? 13.203 6.762 -22.041 1.00 86.69 90 GLY A CA 1
ATOM 672 C C . GLY A 1 90 ? 13.503 5.346 -21.541 1.00 86.69 90 GLY A C 1
ATOM 673 O O . GLY A 1 90 ? 14.663 4.942 -21.538 1.00 86.69 90 GLY A O 1
ATOM 674 N N . GLY A 1 91 ? 12.486 4.581 -21.133 1.00 89.81 91 GLY A N 1
ATOM 675 C CA . GLY A 1 91 ? 12.661 3.236 -20.593 1.00 89.81 91 GLY A CA 1
ATOM 676 C C . GLY A 1 91 ? 13.137 3.220 -19.140 1.00 89.81 91 GLY A C 1
ATOM 677 O O . GLY A 1 91 ? 13.656 2.200 -18.689 1.00 89.81 91 GLY A O 1
ATOM 678 N N . HIS A 1 92 ? 12.965 4.320 -18.401 1.00 90.56 92 HIS A N 1
ATOM 679 C CA . HIS A 1 92 ? 13.336 4.420 -16.993 1.00 90.56 92 HIS A CA 1
ATOM 680 C C . HIS A 1 92 ? 12.106 4.455 -16.094 1.00 90.56 92 HIS A C 1
ATOM 682 O O . HIS A 1 92 ? 11.147 5.187 -16.335 1.00 90.56 92 HIS A O 1
ATOM 688 N N . LEU A 1 93 ? 12.137 3.679 -15.012 1.00 95.75 93 LEU A N 1
ATOM 689 C CA . LEU A 1 93 ? 11.109 3.768 -13.986 1.00 95.75 93 LEU A CA 1
ATOM 690 C C . LEU A 1 93 ? 11.407 4.952 -13.061 1.00 95.75 93 LEU A C 1
ATOM 692 O O . LEU A 1 93 ? 12.319 4.899 -12.232 1.00 95.75 93 LEU A O 1
ATOM 696 N N . ASP A 1 94 ? 10.633 6.021 -13.225 1.00 95.88 94 ASP A N 1
ATOM 697 C CA . ASP A 1 94 ? 10.772 7.237 -12.431 1.00 95.88 94 ASP A CA 1
ATOM 698 C C . ASP A 1 94 ? 10.456 6.990 -10.945 1.00 95.88 94 ASP A C 1
ATOM 700 O O . ASP A 1 94 ? 9.434 6.398 -10.590 1.00 95.88 94 ASP A O 1
ATOM 704 N N . VAL A 1 95 ? 11.340 7.469 -10.066 1.00 96.44 95 VAL A N 1
ATOM 705 C CA . VAL A 1 95 ? 11.200 7.294 -8.613 1.00 96.44 95 VAL A CA 1
ATOM 706 C C . VAL A 1 95 ? 10.012 8.073 -8.057 1.00 96.44 95 VAL A C 1
ATOM 708 O O . VAL A 1 95 ? 9.308 7.534 -7.207 1.00 96.44 95 VAL A O 1
ATOM 711 N N . GLY A 1 96 ? 9.743 9.273 -8.582 1.00 97.19 96 GLY A N 1
ATOM 712 C CA . GLY A 1 96 ? 8.628 10.110 -8.148 1.00 97.19 96 GLY A CA 1
ATOM 713 C C . GLY A 1 96 ? 7.284 9.446 -8.432 1.00 97.19 96 GLY A C 1
ATOM 714 O O . GLY A 1 96 ? 6.436 9.374 -7.551 1.00 97.19 96 GLY A O 1
ATOM 715 N N . LYS A 1 97 ? 7.114 8.830 -9.610 1.00 97.62 97 LYS A N 1
ATOM 716 C CA . LYS A 1 97 ? 5.910 8.040 -9.931 1.00 97.62 97 LYS A CA 1
ATOM 717 C C . LYS A 1 97 ? 5.673 6.892 -8.951 1.00 97.62 97 LYS A C 1
ATOM 719 O O . LYS A 1 97 ? 4.523 6.604 -8.616 1.00 97.62 97 LYS A O 1
ATOM 724 N N . VAL A 1 98 ? 6.738 6.215 -8.517 1.00 98.06 98 VAL A N 1
ATOM 725 C CA . VAL A 1 98 ? 6.639 5.101 -7.562 1.00 98.06 98 VAL A CA 1
ATOM 726 C C . VAL A 1 98 ? 6.360 5.611 -6.146 1.00 98.06 98 VAL A C 1
ATOM 728 O O . VAL A 1 98 ? 5.517 5.041 -5.457 1.00 98.06 98 VAL A O 1
ATOM 731 N N . GLU A 1 99 ? 7.013 6.691 -5.719 1.00 98.06 99 GLU A N 1
ATOM 732 C CA . GLU A 1 99 ? 6.739 7.367 -4.443 1.00 98.06 99 GLU A CA 1
ATOM 733 C C . GLU A 1 99 ? 5.284 7.841 -4.377 1.00 98.06 99 GLU A C 1
ATOM 735 O O . GLU A 1 99 ? 4.564 7.489 -3.443 1.00 98.06 99 GLU A O 1
ATOM 740 N N . ASP A 1 100 ? 4.807 8.516 -5.421 1.00 98.00 100 ASP A N 1
ATOM 741 C CA . ASP A 1 100 ? 3.429 8.979 -5.547 1.00 98.00 100 ASP A CA 1
ATOM 742 C C . ASP A 1 100 ? 2.416 7.827 -5.539 1.00 98.00 100 ASP A C 1
ATOM 744 O O . ASP A 1 100 ? 1.333 7.952 -4.960 1.00 98.00 100 ASP A O 1
ATOM 748 N N . LEU A 1 101 ? 2.739 6.699 -6.184 1.00 98.25 101 LEU A N 1
ATOM 749 C CA . LEU A 1 101 ? 1.898 5.502 -6.175 1.00 98.25 101 LEU A CA 1
ATOM 750 C C . LEU A 1 101 ? 1.671 5.006 -4.741 1.00 98.25 101 LEU A C 1
ATOM 752 O O . LEU A 1 101 ? 0.523 4.786 -4.349 1.00 98.25 101 LEU A O 1
ATOM 756 N N . VAL A 1 102 ? 2.742 4.871 -3.954 1.00 97.62 102 VAL A N 1
ATOM 757 C CA . VAL A 1 102 ? 2.645 4.456 -2.547 1.00 97.62 102 VAL A CA 1
ATOM 758 C C . VAL A 1 102 ? 1.962 5.535 -1.711 1.00 97.62 102 VAL A C 1
ATOM 760 O O . VAL A 1 102 ? 1.063 5.228 -0.930 1.00 97.62 102 VAL A O 1
ATOM 763 N N . GLY A 1 103 ? 2.337 6.800 -1.899 1.00 97.25 103 GLY A N 1
ATOM 764 C CA . GLY A 1 103 ? 1.826 7.925 -1.125 1.00 97.25 103 GLY A CA 1
ATOM 765 C C . GLY A 1 103 ? 0.321 8.133 -1.284 1.00 97.25 103 GLY A C 1
ATOM 766 O O . GLY A 1 103 ? -0.369 8.373 -0.292 1.00 97.25 103 GLY A O 1
ATOM 767 N N . ARG A 1 104 ? -0.224 7.989 -2.499 1.00 97.50 104 ARG A N 1
ATOM 768 C CA . ARG A 1 104 ? -1.677 8.075 -2.732 1.00 97.50 104 ARG A CA 1
ATOM 769 C C . ARG A 1 104 ? -2.441 6.985 -1.991 1.00 97.50 104 ARG A C 1
ATOM 771 O O . ARG A 1 104 ? -3.416 7.289 -1.307 1.00 97.50 104 ARG A O 1
ATOM 778 N N . GLU A 1 105 ? -1.996 5.736 -2.095 1.00 96.81 105 GLU A N 1
ATOM 779 C CA . GLU A 1 105 ? -2.657 4.621 -1.411 1.00 96.81 105 GLU A CA 1
ATOM 780 C C . GLU A 1 105 ? -2.510 4.732 0.112 1.00 96.81 105 GLU A C 1
ATOM 782 O O . GLU A 1 105 ? -3.470 4.503 0.846 1.00 96.81 105 GLU A O 1
ATOM 787 N N . PHE A 1 106 ? -1.345 5.166 0.602 1.00 94.75 106 PHE A N 1
ATOM 788 C CA . PHE A 1 106 ? -1.127 5.410 2.026 1.00 94.75 106 PHE A CA 1
ATOM 789 C C . PHE A 1 106 ? -2.106 6.460 2.572 1.00 94.75 106 PHE A C 1
ATOM 791 O O . PHE A 1 106 ? -2.766 6.212 3.581 1.00 94.75 106 PHE A O 1
ATOM 798 N N . ARG A 1 107 ? -2.264 7.601 1.884 1.00 95.56 107 ARG A N 1
ATOM 799 C CA . ARG A 1 107 ? -3.225 8.655 2.266 1.00 95.56 107 ARG A CA 1
ATOM 800 C C . ARG A 1 107 ? -4.667 8.159 2.225 1.00 95.56 107 ARG A C 1
ATOM 802 O O . ARG A 1 107 ? -5.403 8.363 3.185 1.00 95.56 107 ARG A O 1
ATOM 809 N N . LYS A 1 108 ? -5.054 7.446 1.165 1.00 96.00 108 LYS A N 1
ATOM 810 C CA . LYS A 1 108 ? -6.393 6.853 1.034 1.00 96.00 108 LYS A CA 1
ATOM 811 C C . LYS A 1 108 ? -6.715 5.910 2.198 1.00 96.00 108 LYS A C 1
ATOM 813 O O . LYS A 1 108 ? -7.804 5.970 2.775 1.00 96.00 108 LYS A O 1
ATOM 818 N N . ARG A 1 109 ? -5.768 5.045 2.578 1.00 95.06 109 ARG A N 1
ATOM 819 C CA . ARG A 1 109 ? -5.922 4.162 3.743 1.00 95.06 109 ARG A CA 1
ATOM 820 C C . ARG A 1 109 ? -5.982 4.948 5.047 1.00 95.06 109 ARG A C 1
ATOM 822 O O . ARG A 1 109 ? -6.791 4.613 5.907 1.00 95.06 109 ARG A O 1
ATOM 829 N N . GLU A 1 110 ? -5.189 6.007 5.185 1.00 95.50 110 GLU A N 1
ATOM 830 C CA . GLU A 1 110 ? -5.227 6.870 6.366 1.00 95.50 110 GLU A CA 1
ATOM 831 C C . GLU A 1 110 ? -6.600 7.538 6.538 1.00 95.50 110 GLU A C 1
ATOM 833 O O . GLU A 1 110 ? -7.163 7.528 7.633 1.00 95.50 110 GLU A O 1
ATOM 838 N N . GLU A 1 111 ? -7.159 8.094 5.464 1.00 97.44 111 GLU A N 1
ATOM 839 C CA . GLU A 1 111 ? -8.496 8.696 5.449 1.00 97.44 111 GLU A CA 1
ATOM 840 C C . GLU A 1 111 ? -9.574 7.668 5.797 1.00 97.44 111 GLU A C 1
ATOM 842 O O . GLU A 1 111 ? -10.428 7.931 6.647 1.00 97.44 111 GLU A O 1
ATOM 847 N N . THR A 1 112 ? -9.479 6.468 5.220 1.00 96.38 112 THR A N 1
ATOM 848 C CA . THR A 1 112 ? -10.380 5.349 5.528 1.00 96.38 112 THR A CA 1
ATOM 849 C C . THR A 1 112 ? -10.322 4.996 7.013 1.00 96.38 112 THR A C 1
ATOM 851 O O . THR A 1 112 ? -11.353 4.958 7.681 1.00 96.38 112 THR A O 1
ATOM 854 N N . VAL A 1 113 ? -9.121 4.817 7.567 1.00 96.81 113 VAL A N 1
ATOM 855 C CA . VAL A 1 113 ? -8.911 4.497 8.986 1.00 96.81 113 VAL A CA 1
ATOM 856 C C . VAL A 1 113 ? -9.443 5.603 9.899 1.00 96.81 113 VAL A C 1
ATOM 858 O O . VAL A 1 113 ? -10.078 5.316 10.916 1.00 96.81 113 VAL A O 1
ATOM 861 N N . LYS A 1 114 ? -9.223 6.875 9.547 1.00 97.31 114 LYS A N 1
ATOM 862 C CA . LYS A 1 114 ? -9.766 8.020 10.294 1.00 97.31 114 LYS A CA 1
ATOM 863 C C . LYS A 1 114 ? -11.294 8.028 10.277 1.00 97.31 114 LYS A C 1
ATOM 865 O O . LYS A 1 114 ? -11.897 8.239 11.330 1.00 97.31 114 LYS A O 1
ATOM 870 N N . SER A 1 115 ? -11.910 7.781 9.120 1.00 98.00 115 SER A N 1
ATOM 871 C CA . SER A 1 115 ? -13.369 7.733 8.985 1.00 98.00 115 SER A CA 1
ATOM 872 C C . SER A 1 115 ? -13.964 6.568 9.769 1.00 98.00 115 SER A C 1
ATOM 874 O O . SER A 1 115 ? -14.872 6.783 10.566 1.00 98.00 115 SER A O 1
ATOM 876 N N . GLN A 1 116 ? -13.403 5.363 9.625 1.00 97.75 116 GLN A N 1
ATOM 877 C CA . GLN A 1 116 ? -13.846 4.175 10.361 1.00 97.75 116 GLN A CA 1
ATOM 878 C C . GLN A 1 116 ? -13.760 4.393 11.872 1.00 97.75 116 GLN A C 1
ATOM 880 O O . GLN A 1 116 ? -14.689 4.062 12.601 1.00 97.75 116 GLN A O 1
ATOM 885 N N . LEU A 1 117 ? -12.668 4.994 12.354 1.00 98.12 117 LEU A N 1
ATOM 886 C CA . LEU A 1 117 ? -12.520 5.308 13.771 1.00 98.12 117 LEU A CA 1
ATOM 887 C C . LEU A 1 117 ? -13.564 6.324 14.244 1.00 98.12 117 LEU A C 1
ATOM 889 O O . LEU A 1 117 ? -14.099 6.173 15.339 1.00 98.12 117 LEU A O 1
ATOM 893 N N . LYS A 1 118 ? -13.849 7.361 13.450 1.00 98.12 118 LYS A N 1
ATOM 894 C CA . LYS A 1 118 ? -14.881 8.349 13.780 1.00 98.12 118 LYS A CA 1
ATOM 895 C C . LYS A 1 118 ? -16.263 7.694 13.856 1.00 98.12 118 LYS A C 1
ATOM 897 O O . LYS A 1 118 ? -16.928 7.832 14.878 1.00 98.12 118 LYS A O 1
ATOM 902 N N . GLU A 1 119 ? -16.649 6.951 12.823 1.00 97.81 119 GLU A N 1
ATOM 903 C CA . GLU A 1 119 ? -17.933 6.246 12.756 1.00 97.81 119 GLU A CA 1
ATOM 904 C C . GLU A 1 119 ? -18.084 5.262 13.923 1.00 97.81 119 GLU A C 1
ATOM 906 O O . GLU A 1 119 ? -19.111 5.238 14.598 1.00 97.81 119 GLU A O 1
ATOM 911 N N . ALA A 1 120 ? -17.033 4.506 14.244 1.00 97.12 120 ALA A N 1
ATOM 912 C CA . ALA A 1 120 ? -17.074 3.557 15.348 1.00 97.12 120 ALA A CA 1
ATOM 913 C C . ALA A 1 120 ? -17.316 4.221 16.712 1.00 97.12 120 ALA A C 1
ATOM 915 O O . ALA A 1 120 ? -17.996 3.656 17.567 1.00 97.12 120 ALA A O 1
ATOM 916 N N . LEU A 1 121 ? -16.771 5.422 16.927 1.00 95.69 121 LEU A N 1
ATOM 917 C CA . LEU A 1 121 ? -16.995 6.192 18.152 1.00 95.69 121 LEU A CA 1
ATOM 918 C C . LEU A 1 121 ? -18.439 6.704 18.248 1.00 95.69 121 LEU A C 1
ATOM 920 O O . LEU A 1 121 ? -19.014 6.693 19.335 1.00 95.69 121 LEU A O 1
ATOM 924 N N . GLU A 1 122 ? -19.026 7.126 17.128 1.00 97.25 122 GLU A N 1
ATOM 925 C CA . GLU A 1 122 ? -20.429 7.553 17.051 1.00 97.25 122 GLU A CA 1
ATOM 926 C C . GLU A 1 122 ? -21.385 6.373 17.304 1.00 97.25 122 GLU A C 1
ATOM 928 O O . GLU A 1 122 ? -22.336 6.492 18.082 1.00 97.25 122 GLU A O 1
ATOM 933 N N . LEU A 1 123 ? -21.091 5.201 16.734 1.00 96.06 123 LEU A N 1
ATOM 934 C CA . LEU A 1 123 ? -21.843 3.962 16.968 1.00 96.06 123 LEU A CA 1
ATOM 935 C C . LEU A 1 123 ? -21.749 3.503 18.429 1.00 96.06 123 LEU A C 1
ATOM 937 O O . LEU A 1 123 ? -22.764 3.216 19.062 1.00 96.06 123 LEU A O 1
ATOM 941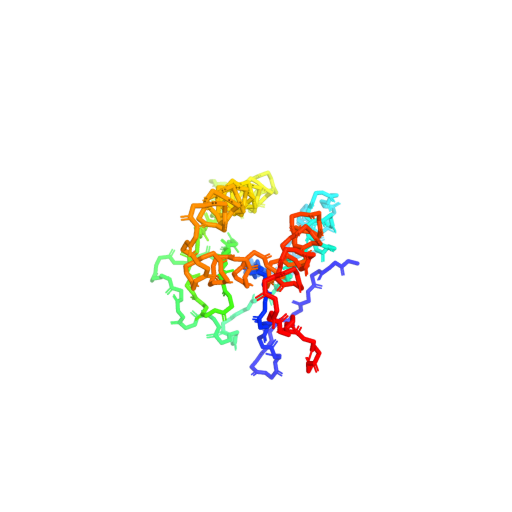 N N . ALA A 1 124 ? -20.549 3.531 19.016 1.00 92.19 124 ALA A N 1
ATOM 942 C CA . ALA A 1 124 ? -20.356 3.192 20.424 1.00 92.19 124 ALA A CA 1
ATOM 943 C C . ALA A 1 124 ? -21.150 4.123 21.357 1.00 92.19 124 ALA A C 1
ATOM 945 O O . ALA A 1 124 ? -21.728 3.659 22.341 1.00 92.19 124 ALA A O 1
ATOM 946 N N . GLY A 1 125 ? -21.192 5.425 21.047 1.00 90.62 125 GLY A N 1
ATOM 947 C CA . GLY A 1 125 ? -21.942 6.423 21.813 1.00 90.62 125 GLY A CA 1
ATOM 948 C C . GLY A 1 125 ? -23.462 6.314 21.661 1.00 90.62 125 GLY A C 1
ATOM 949 O O . GLY A 1 125 ? -24.186 6.607 22.609 1.00 90.62 125 GLY A O 1
ATOM 950 N N . SER A 1 126 ? -23.944 5.861 20.501 1.00 92.75 126 SER A N 1
ATOM 951 C CA . SER A 1 126 ? -25.376 5.658 20.221 1.00 92.75 126 SER A CA 1
ATOM 952 C C . SER A 1 126 ? -25.909 4.284 20.649 1.00 92.75 126 SER A C 1
ATOM 954 O O . SER A 1 126 ? -27.113 4.051 20.587 1.00 92.75 126 SER A O 1
ATOM 956 N N . GLY A 1 127 ? -25.040 3.394 21.142 1.00 88.00 127 GLY A N 1
ATOM 957 C CA . GLY A 1 127 ? -25.412 2.084 21.686 1.00 88.00 127 GLY A CA 1
ATOM 958 C C . GLY A 1 127 ? -25.278 0.913 20.709 1.00 88.00 127 GLY A C 1
ATOM 959 O O . GLY A 1 127 ? -25.450 -0.230 21.130 1.00 88.00 127 GLY A O 1
ATOM 960 N N . ASP A 1 128 ? -24.897 1.162 19.453 1.00 92.56 128 ASP A N 1
ATOM 961 C CA . ASP A 1 128 ? -24.607 0.131 18.447 1.00 92.56 128 ASP A CA 1
ATOM 962 C C . ASP A 1 128 ? -23.184 -0.423 18.636 1.00 92.56 128 ASP A C 1
ATOM 964 O O . ASP A 1 128 ? -22.229 -0.118 17.912 1.00 92.56 128 ASP A O 1
ATOM 968 N N . LYS A 1 129 ? -23.026 -1.203 19.708 1.00 91.56 129 LYS A N 1
ATOM 969 C CA . LYS A 1 129 ? -21.721 -1.717 20.136 1.00 91.56 129 LYS A CA 1
ATOM 970 C C . LYS A 1 129 ? -21.136 -2.728 19.154 1.00 91.56 129 LYS A C 1
ATOM 972 O O . LYS A 1 129 ? -19.920 -2.741 18.991 1.00 91.56 129 LYS A O 1
ATOM 977 N N . ASP A 1 130 ? -21.960 -3.527 18.483 1.00 92.00 130 ASP A N 1
ATOM 978 C CA . ASP A 1 130 ? -21.477 -4.578 17.582 1.00 92.00 130 ASP A CA 1
ATOM 979 C C . ASP A 1 130 ? -20.826 -3.981 16.331 1.00 92.00 130 ASP A C 1
ATOM 981 O O . ASP A 1 130 ? -19.693 -4.336 15.982 1.00 92.00 130 ASP A O 1
ATOM 985 N N . ARG A 1 131 ? -21.477 -2.995 15.696 1.00 94.69 131 ARG A N 1
ATOM 986 C CA . ARG A 1 131 ? -20.878 -2.298 14.549 1.00 94.69 131 ARG A CA 1
ATOM 987 C C . ARG A 1 131 ? -19.667 -1.467 14.960 1.00 94.69 131 ARG A C 1
ATOM 989 O O . ARG A 1 131 ? -18.672 -1.448 14.233 1.00 94.69 131 ARG A O 1
ATOM 996 N N . ALA A 1 132 ? -19.702 -0.843 16.140 1.00 95.81 132 ALA A N 1
ATOM 997 C CA . ALA A 1 132 ? -18.544 -0.140 16.683 1.00 95.81 132 ALA A CA 1
ATOM 998 C C . ALA A 1 132 ? -17.337 -1.074 16.863 1.00 95.81 132 ALA A C 1
ATOM 1000 O O . ALA A 1 132 ? -16.236 -0.751 16.419 1.00 95.81 132 ALA A O 1
ATOM 1001 N N . VAL A 1 133 ? -17.535 -2.250 17.466 1.00 95.50 133 VAL A N 1
ATOM 1002 C CA . VAL A 1 133 ? -16.476 -3.251 17.664 1.00 95.50 133 VAL A CA 1
ATOM 1003 C C . VAL A 1 133 ? -15.869 -3.677 16.331 1.00 95.50 133 VAL A C 1
ATOM 1005 O O . VAL A 1 133 ? -14.644 -3.667 16.204 1.00 95.50 133 VAL A O 1
ATOM 1008 N N . SER A 1 134 ? -16.695 -3.983 15.326 1.00 95.69 134 SER A N 1
ATOM 1009 C CA . SER A 1 134 ? -16.208 -4.405 14.007 1.00 95.69 134 SER A CA 1
ATOM 1010 C C . SER A 1 134 ? -15.302 -3.351 13.359 1.00 95.69 134 SER A C 1
ATOM 1012 O O . SER A 1 134 ? -14.228 -3.677 12.847 1.00 95.69 134 SER A O 1
ATOM 1014 N N . LEU A 1 135 ? -15.698 -2.076 13.398 1.00 97.12 135 LEU A N 1
ATOM 1015 C CA . LEU A 1 135 ? -14.898 -0.987 12.832 1.00 97.12 135 LEU A CA 1
ATOM 1016 C C . LEU A 1 135 ? -13.613 -0.738 13.629 1.00 97.12 135 LEU A C 1
ATOM 1018 O O . LEU A 1 135 ? -12.551 -0.529 13.043 1.00 97.12 135 LEU A O 1
ATOM 1022 N N . LEU A 1 136 ? -13.671 -0.802 14.961 1.00 97.00 136 LEU A N 1
ATOM 1023 C CA . LEU A 1 136 ? -12.486 -0.632 15.801 1.00 97.00 136 LEU A CA 1
ATOM 1024 C C . LEU A 1 136 ? -11.471 -1.765 15.595 1.00 97.00 136 LEU A C 1
ATOM 1026 O O . LEU A 1 136 ? -10.272 -1.493 15.580 1.00 97.00 136 LEU A O 1
ATOM 1030 N N . GLN A 1 137 ? -11.920 -3.008 15.400 1.00 95.19 137 GLN A N 1
ATOM 1031 C CA . GLN A 1 137 ? -11.039 -4.134 15.072 1.00 95.19 137 GLN A CA 1
ATOM 1032 C C . GLN A 1 137 ? -10.351 -3.931 13.717 1.00 95.19 137 GLN A C 1
ATOM 1034 O O . GLN A 1 137 ? -9.137 -4.106 13.625 1.00 95.19 137 GLN A O 1
ATOM 1039 N N . SER A 1 138 ? -11.092 -3.485 12.695 1.00 94.25 138 SER A N 1
ATOM 1040 C CA . SER A 1 138 ? -10.521 -3.113 11.390 1.00 94.25 138 SER A CA 1
ATOM 1041 C C . SER A 1 138 ? -9.431 -2.042 11.537 1.00 94.25 138 SER A C 1
ATOM 1043 O O . SER A 1 138 ? -8.324 -2.192 11.021 1.00 94.25 138 SER A O 1
ATOM 1045 N N . VAL A 1 139 ? -9.694 -0.987 12.317 1.00 96.00 139 VAL A N 1
ATOM 1046 C CA . VAL A 1 139 ? -8.708 0.072 12.593 1.00 96.00 139 VAL A CA 1
ATOM 1047 C C . VAL A 1 139 ? -7.501 -0.454 13.381 1.00 96.00 139 VAL A C 1
ATOM 1049 O O . VAL A 1 139 ? -6.367 -0.060 13.103 1.00 96.00 139 VAL A O 1
ATOM 1052 N N . GLU A 1 140 ? -7.707 -1.344 14.356 1.00 94.31 140 GLU A N 1
ATOM 1053 C CA . GLU A 1 140 ? -6.627 -1.949 15.145 1.00 94.31 140 GLU A CA 1
ATOM 1054 C C . GLU A 1 140 ? -5.684 -2.794 14.273 1.00 94.31 140 GLU A C 1
ATOM 1056 O O . GLU A 1 140 ? -4.466 -2.709 14.439 1.00 94.31 140 GLU A O 1
ATOM 1061 N N . GLN A 1 141 ? -6.208 -3.544 13.299 1.00 91.25 141 GLN A N 1
ATOM 1062 C CA . GLN A 1 141 ? -5.401 -4.357 12.377 1.00 91.25 141 GLN A CA 1
ATOM 1063 C C . GLN A 1 141 ? -4.437 -3.515 11.525 1.00 91.25 141 GLN A C 1
ATOM 1065 O O . GLN A 1 141 ? -3.376 -3.991 11.125 1.00 91.25 141 GLN A O 1
ATOM 1070 N N . GLN A 1 142 ? -4.735 -2.230 11.322 1.00 92.25 142 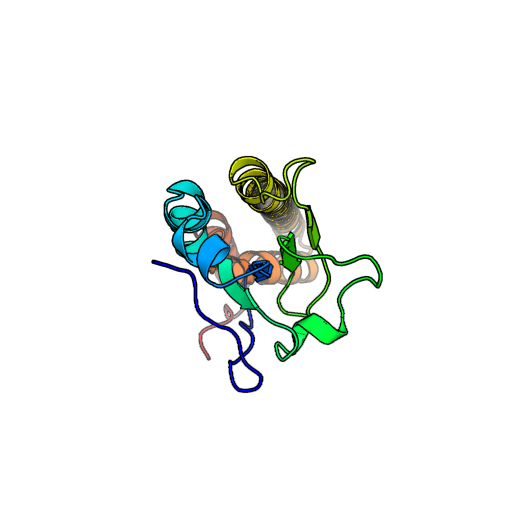GLN A N 1
ATOM 1071 C CA . GLN A 1 142 ? -3.873 -1.304 10.583 1.00 92.25 142 GLN A CA 1
ATOM 1072 C C . GLN A 1 142 ? -2.743 -0.695 11.440 1.00 92.25 142 GLN A C 1
ATOM 1074 O O . GLN A 1 142 ? -2.059 0.235 11.006 1.00 92.25 142 GLN A O 1
ATOM 1079 N N . LYS A 1 143 ? -2.506 -1.204 12.660 1.00 92.25 143 LYS A N 1
ATOM 1080 C CA . LYS A 1 143 ? -1.533 -0.676 13.640 1.00 92.25 143 LYS A CA 1
ATOM 1081 C C . LYS A 1 143 ? -0.133 -0.438 13.101 1.00 92.25 143 LYS A C 1
ATOM 1083 O O . LYS A 1 143 ? 0.526 0.494 13.560 1.00 92.25 143 LYS A O 1
ATOM 1088 N N . CYS A 1 144 ? 0.344 -1.277 12.189 1.00 90.06 144 CYS A N 1
ATOM 1089 C CA . CYS A 1 144 ? 1.697 -1.125 11.676 1.00 90.06 144 CYS A CA 1
ATOM 1090 C C . CYS A 1 144 ? 1.851 0.085 10.740 1.00 90.06 144 CYS A C 1
ATOM 1092 O O . CYS A 1 144 ? 2.901 0.719 10.751 1.00 90.06 144 CYS A O 1
ATOM 1094 N N . MET A 1 145 ? 0.804 0.445 9.989 1.00 92.25 145 MET A N 1
ATOM 1095 C CA . MET A 1 145 ? 0.791 1.640 9.137 1.00 92.25 145 MET A CA 1
ATOM 1096 C C . MET A 1 145 ? 0.347 2.880 9.926 1.00 92.25 145 MET A C 1
ATOM 1098 O O . MET A 1 145 ? 0.943 3.948 9.806 1.00 92.25 145 MET A O 1
ATOM 1102 N N . PHE A 1 146 ? -0.665 2.730 10.789 1.00 94.81 146 PHE A N 1
ATOM 1103 C CA . PHE A 1 146 ? -1.313 3.831 11.507 1.00 94.81 146 PHE A CA 1
ATOM 1104 C C . PHE A 1 146 ? -1.369 3.569 13.024 1.00 94.81 146 PHE A C 1
ATOM 1106 O O . PHE A 1 146 ? -2.445 3.364 13.599 1.00 94.81 146 PHE A O 1
ATOM 1113 N N . PRO A 1 147 ? -0.220 3.607 13.731 1.00 93.81 147 PRO A N 1
ATOM 1114 C CA . PRO A 1 147 ? -0.153 3.250 15.149 1.00 93.81 147 PRO A CA 1
ATOM 1115 C C . PRO A 1 147 ? -0.962 4.185 16.057 1.00 93.81 147 PRO A C 1
ATOM 1117 O O . PRO A 1 147 ? -1.408 3.760 17.120 1.00 93.81 147 PRO A O 1
ATOM 1120 N N . GLY A 1 148 ? -1.156 5.450 15.670 1.00 95.56 148 GLY A N 1
ATOM 1121 C CA . GLY A 1 148 ? -1.979 6.411 16.415 1.00 95.56 148 GLY A CA 1
ATOM 1122 C C . GLY A 1 148 ? -3.459 6.004 16.455 1.00 95.56 148 GLY A C 1
ATOM 1123 O O . GLY A 1 148 ? -3.964 5.700 17.541 1.00 95.56 148 GLY A O 1
ATOM 1124 N N . PRO A 1 149 ? -4.147 5.947 15.296 1.00 96.00 149 PRO A N 1
ATOM 1125 C CA . PRO A 1 149 ? -5.526 5.466 15.203 1.00 96.00 149 PRO A CA 1
ATOM 1126 C C . PRO A 1 149 ? -5.735 4.081 15.824 1.00 96.00 149 PRO A C 1
ATOM 1128 O O . PRO A 1 149 ? -6.649 3.916 16.630 1.00 96.00 149 PRO A O 1
ATOM 1131 N N . ALA A 1 150 ? -4.844 3.121 15.558 1.00 95.50 150 ALA A N 1
ATOM 1132 C CA . ALA A 1 150 ? -4.956 1.774 16.116 1.00 95.50 150 ALA A CA 1
ATOM 1133 C C . ALA A 1 150 ? -4.862 1.746 17.649 1.00 95.50 150 ALA A C 1
ATOM 1135 O O . ALA A 1 150 ? -5.640 1.062 18.310 1.00 95.50 150 ALA A O 1
ATOM 1136 N N . LYS A 1 151 ? -3.958 2.536 18.255 1.00 96.44 151 LYS A N 1
ATOM 1137 C CA . LYS A 1 151 ? -3.889 2.671 19.722 1.00 96.44 151 LYS A CA 1
ATOM 1138 C C . LYS A 1 151 ? -5.180 3.243 20.304 1.00 96.44 151 LYS A C 1
ATOM 1140 O O . LYS A 1 151 ? -5.559 2.854 21.408 1.00 96.44 151 LYS A O 1
ATOM 1145 N N . ARG A 1 152 ? -5.833 4.176 19.604 1.00 96.06 152 ARG A N 1
ATOM 1146 C CA . ARG A 1 152 ? -7.131 4.714 20.028 1.00 96.06 152 ARG A CA 1
ATOM 1147 C C . ARG A 1 152 ? -8.212 3.645 19.913 1.00 96.06 152 ARG A C 1
ATOM 1149 O O . ARG A 1 152 ? -8.915 3.426 20.892 1.00 96.06 152 ARG A O 1
ATOM 1156 N N . ALA A 1 153 ? -8.268 2.921 18.798 1.00 96.44 153 ALA A N 1
ATOM 1157 C CA . ALA A 1 153 ? -9.236 1.850 18.609 1.00 96.44 153 ALA A CA 1
ATOM 1158 C C . ALA A 1 153 ? -9.124 0.748 19.677 1.00 96.44 153 ALA A C 1
ATOM 1160 O O . ALA A 1 153 ? -10.114 0.402 20.316 1.00 96.44 153 ALA A O 1
ATOM 1161 N N . ALA A 1 154 ? -7.901 0.300 19.978 1.00 95.56 154 ALA A N 1
ATOM 1162 C CA . ALA A 1 154 ? -7.633 -0.691 21.020 1.00 95.56 154 ALA A CA 1
ATOM 1163 C C . ALA A 1 154 ? -8.105 -0.250 22.421 1.00 95.56 154 ALA A C 1
ATOM 1165 O O . ALA A 1 154 ? -8.506 -1.076 23.240 1.00 95.56 154 ALA A O 1
ATOM 1166 N N . ARG A 1 155 ? -8.059 1.055 22.731 1.00 95.44 155 ARG A N 1
ATOM 1167 C CA . ARG A 1 155 ? -8.584 1.585 24.002 1.00 95.44 155 ARG A CA 1
ATOM 1168 C C . ARG A 1 155 ? -10.105 1.517 24.052 1.00 95.44 155 ARG A C 1
ATOM 1170 O O . ARG A 1 155 ? -10.642 1.154 25.092 1.00 95.44 155 ARG A O 1
ATOM 1177 N N . GLU A 1 156 ? -10.783 1.855 22.962 1.00 94.62 156 GLU A N 1
ATOM 1178 C CA . GLU A 1 156 ? -12.247 1.804 22.902 1.00 94.62 156 GLU A CA 1
ATOM 1179 C C . GLU A 1 156 ? -12.766 0.364 22.921 1.00 94.62 156 GLU A C 1
ATOM 1181 O O . GLU A 1 156 ? -13.681 0.068 23.683 1.00 94.62 156 GLU A O 1
ATOM 1186 N N . LEU A 1 157 ? -12.113 -0.560 22.206 1.00 94.81 157 LEU A N 1
ATOM 1187 C CA . LEU A 1 157 ? -12.432 -1.995 22.260 1.00 94.81 157 LEU A CA 1
ATOM 1188 C C . LEU A 1 157 ? -12.435 -2.530 23.697 1.00 94.81 157 LEU A C 1
ATOM 1190 O O . LEU A 1 157 ? -13.362 -3.240 24.096 1.00 94.81 157 LEU A O 1
ATOM 1194 N N . LYS A 1 158 ? -11.445 -2.120 24.503 1.00 92.69 158 LYS A N 1
ATOM 1195 C CA . LYS A 1 158 ? -11.371 -2.478 25.927 1.00 92.69 158 LYS A CA 1
ATOM 1196 C C . LYS A 1 158 ? -12.533 -1.910 26.743 1.00 92.69 158 LYS A C 1
ATOM 1198 O O . LYS A 1 158 ? -13.042 -2.612 27.611 1.00 92.69 158 LYS A O 1
ATOM 1203 N N . LYS A 1 159 ? -12.980 -0.676 26.474 1.00 91.19 159 LYS A N 1
ATOM 1204 C CA . LYS A 1 159 ? -14.152 -0.083 27.154 1.00 91.19 159 LYS A CA 1
ATOM 1205 C C . LYS A 1 159 ? -15.451 -0.804 26.798 1.00 91.19 159 LYS A C 1
ATOM 1207 O O . LYS A 1 159 ? -16.337 -0.907 27.638 1.00 91.19 159 LYS A O 1
ATOM 1212 N N . LEU A 1 160 ? -15.550 -1.311 25.571 1.00 88.69 160 LEU A N 1
ATOM 1213 C CA . LEU A 1 160 ? -16.701 -2.079 25.094 1.00 88.69 160 LEU A CA 1
ATOM 1214 C C . LEU A 1 160 ? -16.707 -3.536 25.592 1.00 88.69 160 LEU A C 1
ATOM 1216 O O . LEU A 1 160 ? -17.630 -4.277 25.274 1.00 88.69 160 LEU A O 1
ATOM 1220 N N . GLY A 1 161 ? -15.715 -3.951 26.391 1.00 81.00 161 GLY A N 1
ATOM 1221 C CA . GLY A 1 161 ? -15.639 -5.301 26.959 1.00 81.00 161 GLY A CA 1
ATOM 1222 C C . GLY A 1 161 ? -15.115 -6.361 25.987 1.00 81.00 161 GLY A C 1
ATOM 1223 O O . GLY A 1 161 ? -15.164 -7.551 26.292 1.00 81.00 161 GLY A O 1
ATOM 1224 N N . THR A 1 162 ? -14.582 -5.951 24.833 1.00 71.62 162 THR A N 1
ATOM 1225 C CA . THR A 1 162 ? -13.989 -6.874 23.859 1.00 71.62 162 THR A CA 1
ATOM 1226 C C . THR A 1 162 ? -12.505 -7.087 24.138 1.00 71.62 162 THR A C 1
ATOM 1228 O O . THR A 1 162 ? -11.763 -6.153 24.461 1.00 71.62 162 THR A O 1
ATOM 1231 N N . LYS A 1 163 ? -12.050 -8.339 24.024 1.00 56.50 163 LYS A N 1
ATOM 1232 C CA . LYS A 1 163 ? -10.620 -8.654 24.045 1.00 56.50 163 LYS A CA 1
ATOM 1233 C C . LYS A 1 163 ? -10.030 -8.165 22.720 1.00 56.50 163 LYS A C 1
ATOM 1235 O O . LYS A 1 163 ? -10.402 -8.664 21.664 1.00 56.50 163 LYS A O 1
ATOM 1240 N N . THR A 1 164 ? -9.143 -7.172 22.783 1.00 50.34 164 THR A N 1
ATOM 1241 C CA . THR A 1 164 ? -8.291 -6.753 21.653 1.00 50.34 164 THR A CA 1
ATOM 1242 C C . THR A 1 164 ? -7.609 -7.974 21.047 1.00 50.34 164 THR A C 1
ATOM 1244 O O . THR A 1 164 ? -7.233 -8.869 21.811 1.00 50.34 164 THR A O 1
ATOM 1247 N N . ALA A 1 165 ? -7.420 -8.006 19.725 1.00 49.69 165 ALA A N 1
ATOM 1248 C CA . ALA A 1 165 ? -6.697 -9.080 19.045 1.00 49.69 165 ALA A CA 1
ATOM 1249 C C . ALA A 1 165 ? -5.217 -9.066 19.485 1.00 49.69 165 ALA A C 1
ATOM 1251 O O . ALA A 1 165 ? -4.346 -8.455 18.869 1.00 49.69 165 ALA A O 1
ATOM 1252 N N . GLN A 1 166 ? -4.941 -9.678 20.635 1.00 37.78 166 GLN A N 1
ATOM 1253 C CA . GLN A 1 166 ? -3.606 -9.910 21.157 1.00 37.78 166 GLN A CA 1
ATOM 1254 C C . GLN A 1 166 ? -3.007 -11.116 20.439 1.00 37.78 166 GLN A C 1
ATOM 1256 O O . GLN A 1 166 ? -3.451 -12.235 20.659 1.00 37.78 166 GLN A O 1
ATOM 1261 N N . GLY A 1 167 ? -1.977 -10.842 19.638 1.00 41.34 167 GLY A N 1
ATOM 1262 C CA . GLY A 1 167 ? -0.786 -11.676 19.472 1.00 41.34 167 GLY A CA 1
ATOM 1263 C C . GLY A 1 167 ? -1.003 -13.142 19.103 1.00 41.34 167 GLY A C 1
ATOM 1264 O O . GLY A 1 167 ? -1.105 -13.990 19.986 1.00 41.34 167 GLY A O 1
ATOM 1265 N N . LEU A 1 168 ? -0.902 -13.420 17.806 1.00 32.41 168 LEU A N 1
ATOM 1266 C CA . LEU A 1 168 ? -0.169 -14.579 17.300 1.00 32.41 168 LEU A CA 1
ATOM 1267 C C . LEU A 1 168 ? 0.957 -14.060 16.405 1.00 32.41 168 LEU A C 1
ATOM 1269 O O . LEU A 1 168 ? 0.679 -13.113 15.633 1.00 32.41 168 LEU A O 1
#